Protein AF-A0A9P1AKP1-F1 (afdb_monomer_lite)

pLDDT: mean 80.82, std 17.96, range [32.56, 98.0]

Radius of gyration: 15.43 Å; chains: 1; bounding box: 31×38×48 Å

Secondary structure (DSSP, 8-state):
-----PPPSS-BTTB---HHHHHHHT-TT-EE-GGG--HHHHHHHHHSSS--BTTB-HHHHHHHHHHHHHHHHGGGEE-TTT-----TT-SSPPPHHHHHHHHSTTPEEEEEES-GGGTTTSEEEEEE--SS-TTTT-SEEE--SS-------

Foldseek 3Di:
DDPPDDDPDAQDLHGGFDPVLVLQCPFPQKDAASVQADSVLVVCVVPDVFDDDPRATLVNLLVLLVVLCCVPAVLFFDDQQPAFADRPVDPDTHGLQRSLVRNVNSWHWTWTAPDSVDPPQRIKIFTHSDNHCRPVSGRMIGHHSDRPPPPPD

Sequence (153 aa):
MSHQHMPKNDEVFGQSIPEFCFKYFNSTSAKLMLSNINKNIIQAKQEIGFQLYDGVSYQQLRKSIQELARIRYSKHLCDPREFSPTVLSVRHEFSCDEICRFCVPGSIPICFMRNPLYSGLAQVCLCTYDLWEPVNRAAFSLRHEKRIFSRRI

Structure (mmCIF, N/CA/C/O backbone):
data_AF-A0A9P1AKP1-F1
#
_entry.id   AF-A0A9P1AKP1-F1
#
loop_
_atom_site.group_PDB
_atom_site.id
_atom_site.type_symbol
_atom_site.label_atom_id
_atom_site.label_alt_id
_atom_site.label_comp_id
_atom_site.label_asym_id
_atom_site.label_entity_id
_atom_site.label_seq_id
_atom_site.pdbx_PDB_ins_code
_atom_site.Cartn_x
_atom_site.Cartn_y
_atom_site.Cartn_z
_atom_site.occupancy
_atom_site.B_iso_or_equiv
_atom_site.auth_seq_id
_atom_site.auth_comp_id
_atom_site.auth_asym_id
_atom_site.auth_atom_id
_atom_site.pdbx_PDB_model_num
ATOM 1 N N . MET A 1 1 ? 7.630 -22.453 6.732 1.00 34.31 1 MET A N 1
ATOM 2 C CA . MET A 1 1 ? 6.749 -21.513 6.006 1.00 34.31 1 MET A CA 1
ATOM 3 C C . MET A 1 1 ? 5.584 -21.190 6.920 1.00 34.31 1 MET A C 1
ATOM 5 O O . MET A 1 1 ? 4.752 -22.052 7.156 1.00 34.31 1 MET A O 1
ATOM 9 N N . SER A 1 2 ? 5.593 -20.015 7.544 1.00 32.56 2 SER A N 1
ATOM 10 C CA . SER A 1 2 ? 4.587 -19.653 8.544 1.00 32.56 2 SER A CA 1
ATOM 11 C C . SER A 1 2 ? 3.321 -19.181 7.830 1.00 32.56 2 SER A C 1
ATOM 13 O O . SER A 1 2 ? 3.270 -18.051 7.352 1.00 32.56 2 SER A O 1
ATOM 15 N N . HIS A 1 3 ? 2.320 -20.055 7.722 1.00 36.50 3 HIS A N 1
ATOM 16 C CA . HIS A 1 3 ? 0.970 -19.667 7.326 1.00 36.50 3 HIS A CA 1
ATOM 17 C C . HIS A 1 3 ? 0.392 -18.772 8.425 1.00 36.50 3 HIS A C 1
ATOM 19 O O . HIS A 1 3 ? -0.048 -19.260 9.464 1.00 36.50 3 HIS A O 1
ATOM 25 N N . GLN A 1 4 ? 0.429 -17.454 8.227 1.00 47.19 4 GLN A N 1
ATOM 26 C CA . GLN A 1 4 ? -0.360 -16.546 9.050 1.00 47.19 4 GLN A CA 1
ATOM 27 C C . GLN A 1 4 ? -1.829 -16.776 8.690 1.00 47.19 4 GLN A C 1
ATOM 29 O O . GLN A 1 4 ? -2.273 -16.418 7.602 1.00 47.19 4 GLN A O 1
ATOM 34 N N . HIS A 1 5 ? -2.554 -17.449 9.583 1.00 44.38 5 HIS A N 1
ATOM 35 C CA . HIS A 1 5 ? -4.006 -17.569 9.518 1.00 44.38 5 HIS A CA 1
ATOM 36 C C . HIS A 1 5 ? -4.601 -16.156 9.537 1.00 44.38 5 HIS A C 1
ATOM 38 O O . HIS A 1 5 ? -4.446 -15.435 10.524 1.00 44.38 5 HIS A O 1
ATOM 44 N N . MET A 1 6 ? -5.252 -15.747 8.446 1.00 51.12 6 MET A N 1
ATOM 45 C CA . MET A 1 6 ? -6.085 -14.547 8.463 1.00 51.12 6 MET A CA 1
ATOM 46 C C . MET A 1 6 ? -7.227 -14.750 9.469 1.00 51.12 6 MET A C 1
ATOM 48 O O . MET A 1 6 ? -7.792 -15.848 9.523 1.00 51.12 6 MET A O 1
ATOM 52 N N . PRO A 1 7 ? -7.566 -13.731 10.277 1.00 49.25 7 PRO A N 1
ATOM 53 C CA . PRO A 1 7 ? -8.696 -13.820 11.190 1.00 49.25 7 PRO A CA 1
ATOM 54 C C . PRO A 1 7 ? -9.973 -14.125 10.397 1.00 49.25 7 PRO A C 1
ATOM 56 O O . PRO A 1 7 ? -10.212 -13.542 9.337 1.00 49.25 7 PRO A O 1
ATOM 59 N N . LYS A 1 8 ? -10.760 -15.085 10.894 1.00 46.97 8 LYS A N 1
ATOM 60 C CA . LYS A 1 8 ? -12.072 -15.420 10.337 1.00 46.97 8 LYS A CA 1
ATOM 61 C C . LYS A 1 8 ? -12.984 -14.204 10.498 1.00 46.97 8 LYS A C 1
ATOM 63 O O . LYS A 1 8 ? -13.156 -13.757 11.621 1.00 46.97 8 LYS A O 1
ATOM 68 N N . ASN A 1 9 ? -13.477 -13.729 9.357 1.00 49.53 9 ASN A N 1
ATOM 69 C CA . ASN A 1 9 ? -14.598 -12.833 9.074 1.00 49.53 9 ASN A CA 1
ATOM 70 C C . ASN A 1 9 ? -15.033 -11.804 10.140 1.00 49.53 9 ASN A C 1
ATOM 72 O O . ASN A 1 9 ? -15.347 -12.123 11.279 1.00 49.53 9 ASN A O 1
ATOM 76 N N . ASP A 1 10 ? -15.136 -10.572 9.636 1.00 48.28 10 ASP A N 1
ATOM 77 C CA . ASP A 1 10 ? -15.884 -9.403 10.126 1.00 48.28 10 ASP A CA 1
ATOM 78 C C . ASP A 1 10 ? -15.121 -8.361 10.952 1.00 48.28 10 ASP A C 1
ATOM 80 O O . ASP A 1 10 ? -15.473 -7.186 10.883 1.00 48.28 10 ASP A O 1
ATOM 84 N N . GLU A 1 11 ? -14.003 -8.708 11.597 1.00 55.91 11 GLU A N 1
ATOM 85 C CA . GLU A 1 11 ? -13.187 -7.723 12.327 1.00 55.91 11 GLU A CA 1
ATOM 86 C C . GLU A 1 11 ? -11.697 -7.838 12.007 1.00 55.91 11 GLU A C 1
ATOM 88 O O . GLU A 1 11 ? -10.882 -8.354 12.778 1.00 55.91 11 GLU A O 1
ATOM 93 N N . VAL A 1 12 ? -11.294 -7.297 10.858 1.00 62.03 12 VAL A N 1
ATOM 94 C CA . VAL A 1 12 ? -9.872 -7.048 10.621 1.00 62.03 12 VAL A CA 1
ATOM 95 C C . VAL A 1 12 ? -9.545 -5.692 11.237 1.00 62.03 12 VAL A C 1
ATOM 97 O O . VAL A 1 12 ? -10.141 -4.676 10.898 1.00 62.03 12 VAL A O 1
ATOM 100 N N . PHE A 1 13 ? -8.587 -5.680 12.166 1.00 70.44 13 PHE A N 1
ATOM 101 C CA . PHE A 1 13 ? -8.180 -4.480 12.911 1.00 70.44 13 PHE A CA 1
ATOM 102 C C . PHE A 1 13 ? -9.205 -3.969 13.939 1.00 70.44 13 PHE A C 1
ATOM 104 O O . PHE A 1 13 ? -9.101 -2.821 14.361 1.00 70.44 13 PHE A O 1
ATOM 111 N N . GLY A 1 14 ? -10.157 -4.814 14.359 1.00 68.06 14 GLY A N 1
ATOM 112 C CA . GLY A 1 14 ? -11.240 -4.419 15.272 1.00 68.06 14 GLY A CA 1
ATOM 113 C C . GLY A 1 14 ? -12.328 -3.583 14.590 1.00 68.06 14 GLY A C 1
ATOM 114 O O . GLY A 1 14 ? -12.982 -2.781 15.245 1.00 68.06 14 GLY A O 1
ATOM 115 N N . GLN A 1 15 ? -12.470 -3.705 13.265 1.00 70.62 15 GLN A N 1
ATOM 116 C CA . GLN A 1 15 ? -13.517 -3.033 12.499 1.00 70.62 15 GLN A CA 1
ATOM 117 C C . GLN A 1 15 ? -13.948 -3.853 11.284 1.00 70.62 15 GLN A C 1
ATOM 119 O O . GLN A 1 15 ? -13.159 -4.625 10.728 1.00 70.62 15 GLN A O 1
ATOM 124 N N . SER A 1 16 ? -15.177 -3.606 10.833 1.00 75.88 16 SER A N 1
ATOM 125 C CA . SER A 1 16 ? -15.657 -4.121 9.555 1.00 75.88 16 SER A CA 1
ATOM 126 C C . SER A 1 16 ? -14.894 -3.463 8.411 1.00 75.88 16 SER A C 1
ATOM 128 O O . SER A 1 16 ? -14.793 -2.235 8.320 1.00 75.88 16 SER A O 1
ATOM 130 N N . ILE A 1 17 ? -14.335 -4.295 7.539 1.00 83.00 17 ILE A N 1
ATOM 131 C CA . ILE A 1 17 ? -13.713 -3.876 6.286 1.00 83.00 17 ILE A CA 1
ATOM 132 C C . ILE A 1 17 ? -14.538 -4.408 5.111 1.00 83.00 17 ILE A C 1
ATOM 134 O O . ILE A 1 17 ? -15.152 -5.471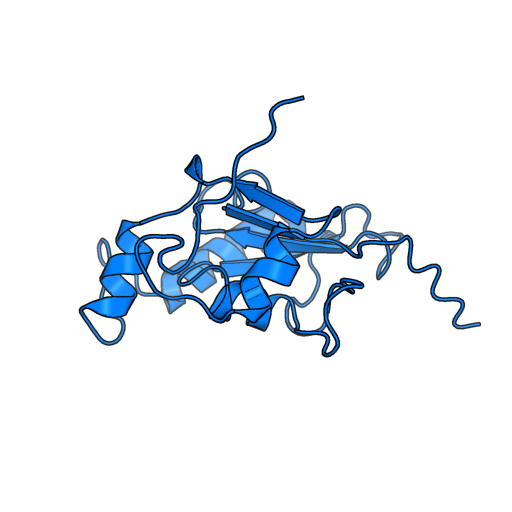 5.229 1.00 83.00 17 ILE A O 1
ATOM 138 N N . PRO A 1 18 ? -14.544 -3.719 3.957 1.00 88.00 18 PRO A N 1
ATOM 139 C CA . PRO A 1 18 ? -15.265 -4.201 2.787 1.00 88.00 18 PRO A CA 1
ATOM 140 C C . PRO A 1 18 ? -14.833 -5.615 2.380 1.00 88.00 18 PRO A C 1
ATOM 142 O O . PRO A 1 18 ? -13.640 -5.913 2.332 1.00 88.00 18 PRO A O 1
ATOM 145 N N . GLU A 1 19 ? -15.788 -6.465 1.996 1.00 87.25 19 GLU A N 1
ATOM 146 C CA . GLU A 1 19 ? -15.522 -7.874 1.660 1.00 87.25 19 GLU A CA 1
ATOM 147 C C . GLU A 1 19 ? -14.456 -8.031 0.554 1.00 87.25 19 GLU A C 1
ATOM 149 O O . GLU A 1 19 ? -13.633 -8.949 0.561 1.00 87.25 19 GLU A O 1
ATOM 154 N N . PHE A 1 20 ? -14.399 -7.085 -0.389 1.00 88.25 20 PHE A N 1
ATOM 155 C CA . PHE A 1 20 ? -13.408 -7.122 -1.463 1.00 88.25 20 PHE A CA 1
ATOM 156 C C . PHE A 1 20 ? -11.960 -7.020 -0.952 1.00 88.25 20 PHE A C 1
ATOM 158 O O . PHE A 1 20 ? -11.048 -7.502 -1.623 1.00 88.25 20 PHE A O 1
ATOM 165 N N . CYS A 1 21 ? -11.724 -6.450 0.232 1.00 92.06 21 CYS A N 1
ATOM 166 C CA . CYS A 1 21 ? -10.393 -6.348 0.824 1.00 92.06 21 CYS A CA 1
ATOM 167 C C . CYS A 1 21 ? -9.792 -7.717 1.146 1.00 92.06 21 CYS A C 1
ATOM 169 O O . CYS A 1 21 ? -8.586 -7.907 0.986 1.00 92.06 21 CYS A O 1
ATOM 171 N N . PHE A 1 22 ? -10.618 -8.710 1.486 1.00 91.19 22 PHE A N 1
ATOM 172 C CA . PHE A 1 22 ? -10.145 -10.078 1.698 1.00 91.19 22 PHE A CA 1
ATOM 173 C C . PHE A 1 22 ? -9.535 -10.679 0.430 1.00 91.19 22 PHE A C 1
ATOM 175 O O . PHE A 1 22 ? -8.613 -11.485 0.521 1.00 91.19 22 PHE A O 1
ATOM 182 N N . LYS A 1 23 ? -9.977 -10.259 -0.761 1.00 91.88 23 LYS A N 1
ATOM 183 C CA . LYS A 1 23 ? -9.372 -10.695 -2.029 1.00 91.88 23 LYS A CA 1
ATOM 184 C C . LYS A 1 23 ? -7.960 -10.143 -2.203 1.00 91.88 23 LYS A C 1
ATOM 186 O O . LYS A 1 23 ? -7.075 -10.867 -2.647 1.00 91.88 23 LYS A O 1
ATOM 191 N N . TYR A 1 24 ? -7.743 -8.892 -1.801 1.00 92.88 24 TYR A N 1
ATOM 192 C CA . TYR A 1 24 ? -6.423 -8.266 -1.792 1.00 92.88 24 TYR A CA 1
ATOM 193 C C . TYR A 1 24 ? -5.503 -8.870 -0.730 1.00 92.88 24 TYR A C 1
ATOM 195 O O . TYR A 1 24 ? -4.326 -9.081 -0.995 1.00 92.88 24 TYR A O 1
ATOM 203 N N . PHE A 1 25 ? -6.016 -9.191 0.456 1.00 92.31 25 PHE A N 1
ATOM 204 C CA . PHE A 1 25 ? -5.217 -9.799 1.523 1.00 92.31 25 PHE A CA 1
ATOM 205 C C . PHE A 1 25 ? -4.826 -11.248 1.246 1.00 92.31 25 PHE A C 1
ATOM 207 O O . PHE A 1 25 ? -3.699 -11.636 1.539 1.00 92.31 25 PHE A O 1
ATOM 214 N N . ASN A 1 26 ? -5.732 -12.022 0.647 1.00 91.12 26 ASN A N 1
ATOM 215 C CA . ASN A 1 26 ? -5.485 -13.408 0.249 1.00 91.12 26 ASN A CA 1
ATOM 216 C C . ASN A 1 26 ? -4.693 -13.530 -1.061 1.00 91.12 26 ASN A C 1
ATOM 218 O O . ASN A 1 26 ? -4.436 -14.639 -1.529 1.00 91.12 26 ASN A O 1
ATOM 222 N N . SER A 1 27 ? -4.333 -12.405 -1.676 1.00 90.94 27 SER A N 1
ATOM 223 C CA . SER A 1 27 ? -3.562 -12.400 -2.904 1.00 90.94 27 SER A CA 1
ATOM 224 C C . SER A 1 27 ? -2.171 -13.004 -2.690 1.00 90.94 27 SER A C 1
ATOM 226 O O . SER A 1 27 ? -1.497 -12.747 -1.693 1.00 90.94 27 SER A O 1
ATOM 228 N N . THR A 1 28 ? -1.697 -13.779 -3.663 1.00 90.62 28 THR A N 1
ATOM 229 C CA . THR A 1 28 ? -0.383 -14.447 -3.593 1.00 90.62 28 THR A CA 1
ATOM 230 C C . THR A 1 28 ? 0.801 -13.474 -3.631 1.00 90.62 28 THR A C 1
ATOM 232 O O . THR A 1 28 ? 1.907 -13.820 -3.214 1.00 90.62 28 THR A O 1
ATOM 235 N N . SER A 1 29 ? 0.584 -12.246 -4.111 1.00 91.38 29 SER A N 1
ATOM 236 C CA . SER A 1 29 ? 1.570 -11.160 -4.133 1.00 91.38 29 SER A CA 1
ATOM 237 C C . SER A 1 29 ? 1.427 -10.188 -2.959 1.00 91.38 29 SER A C 1
ATOM 239 O O . SER A 1 29 ? 2.178 -9.204 -2.889 1.00 91.38 29 SER A O 1
ATOM 241 N N . ALA A 1 30 ? 0.483 -10.444 -2.052 1.00 94.62 30 ALA A N 1
ATOM 242 C CA . ALA A 1 30 ? 0.236 -9.624 -0.884 1.00 94.62 30 ALA A CA 1
ATOM 243 C C . ALA A 1 30 ? 1.054 -10.070 0.328 1.00 94.62 30 ALA A C 1
ATOM 245 O O . ALA A 1 30 ? 1.452 -11.225 0.478 1.00 94.62 30 ALA A O 1
ATOM 246 N N . LYS A 1 31 ? 1.285 -9.124 1.233 1.00 95.25 31 LYS A N 1
ATOM 247 C CA . LYS A 1 31 ? 1.813 -9.395 2.566 1.00 95.25 31 LYS A CA 1
ATOM 248 C C . LYS A 1 31 ? 1.172 -8.437 3.554 1.00 95.25 31 LYS A C 1
ATOM 250 O O . LYS A 1 31 ? 1.339 -7.228 3.413 1.00 95.25 31 LYS A O 1
ATOM 255 N N . LEU A 1 32 ? 0.484 -8.982 4.550 1.00 93.50 32 LEU A N 1
ATOM 256 C CA . LEU A 1 32 ? -0.071 -8.242 5.678 1.00 93.50 32 LEU A CA 1
ATOM 257 C C . LEU A 1 32 ? 0.807 -8.488 6.910 1.00 93.50 32 LEU A C 1
ATOM 259 O O . LEU A 1 32 ? 1.089 -9.627 7.260 1.00 93.50 32 LEU A O 1
ATOM 263 N N . MET A 1 33 ? 1.256 -7.418 7.555 1.00 93.81 33 MET A N 1
ATOM 264 C CA . MET A 1 33 ? 2.108 -7.447 8.740 1.00 93.81 33 MET A CA 1
ATOM 265 C C . MET A 1 33 ? 1.324 -6.897 9.920 1.00 93.81 33 MET A C 1
ATOM 267 O O . MET A 1 33 ? 1.325 -5.692 10.171 1.00 93.81 33 MET A O 1
ATOM 271 N N . LEU A 1 34 ? 0.655 -7.789 10.655 1.00 89.44 34 LEU A N 1
ATOM 272 C CA . LEU A 1 34 ? -0.245 -7.371 11.730 1.00 89.44 34 LEU A CA 1
ATOM 273 C C . LEU A 1 34 ? 0.461 -6.569 12.839 1.00 89.44 34 LEU A C 1
ATOM 275 O O . LEU A 1 34 ? -0.136 -5.678 13.435 1.00 89.44 34 LEU A O 1
ATOM 279 N N . SER A 1 35 ? 1.747 -6.842 13.074 1.00 90.69 35 SER A N 1
ATOM 280 C CA . SER A 1 35 ? 2.589 -6.132 14.046 1.00 90.69 35 SER A CA 1
ATOM 281 C C . SER A 1 35 ? 2.863 -4.668 13.694 1.00 90.69 35 SER A C 1
ATOM 283 O O . SER A 1 35 ? 3.230 -3.898 14.573 1.00 90.69 35 SER A O 1
ATOM 285 N N . ASN A 1 36 ? 2.715 -4.284 12.424 1.00 92.62 36 ASN A N 1
ATOM 286 C CA . ASN A 1 36 ? 3.027 -2.937 11.932 1.00 92.62 36 ASN A CA 1
ATOM 287 C C . ASN A 1 36 ? 1.780 -2.042 11.865 1.00 92.62 36 ASN A C 1
ATOM 289 O O . ASN A 1 36 ? 1.836 -0.910 11.386 1.00 92.62 36 ASN A O 1
ATOM 293 N N . ILE A 1 37 ? 0.632 -2.558 12.298 1.00 89.44 37 ILE A N 1
ATOM 294 C CA . ILE A 1 37 ? -0.625 -1.822 12.298 1.00 89.44 37 ILE A CA 1
ATOM 295 C C . ILE A 1 37 ? -0.689 -0.954 13.538 1.00 89.44 37 ILE A C 1
ATOM 297 O O . ILE A 1 37 ? -0.575 -1.441 14.663 1.00 89.44 37 ILE A O 1
ATOM 301 N N . ASN A 1 38 ? -0.962 0.329 13.331 1.00 87.81 38 ASN A N 1
ATOM 302 C CA . ASN A 1 38 ? -1.192 1.245 14.428 1.00 87.81 38 ASN A CA 1
ATOM 303 C C . ASN A 1 38 ? -2.686 1.273 14.786 1.00 87.81 38 ASN A C 1
ATOM 305 O O . ASN A 1 38 ? -3.475 2.000 14.179 1.00 87.81 38 ASN A O 1
ATOM 309 N N . LYS A 1 39 ? -3.070 0.463 15.781 1.00 84.06 39 LYS A N 1
ATOM 310 C CA . LYS A 1 39 ? -4.456 0.373 16.274 1.00 84.06 39 LYS A CA 1
ATOM 311 C C . LYS A 1 39 ? -4.983 1.706 16.799 1.00 84.06 39 LYS A C 1
ATOM 313 O O . LYS A 1 39 ? -6.160 1.996 16.624 1.00 84.06 39 LYS A O 1
ATOM 318 N N . ASN A 1 40 ? -4.113 2.537 17.362 1.00 81.94 40 ASN A N 1
ATOM 319 C CA . ASN A 1 40 ? -4.528 3.804 17.945 1.00 81.94 40 ASN A CA 1
ATOM 320 C C . ASN A 1 40 ? -4.936 4.810 16.858 1.00 81.94 40 ASN A C 1
ATOM 322 O O . ASN A 1 40 ? -5.901 5.546 17.025 1.00 81.94 40 ASN A O 1
ATOM 326 N N . ILE A 1 41 ? -4.265 4.783 15.699 1.00 79.56 41 ILE A N 1
ATOM 327 C CA . ILE A 1 41 ? -4.671 5.569 14.521 1.00 79.56 41 ILE A CA 1
ATOM 328 C C . ILE A 1 41 ? -6.023 5.088 13.973 1.00 79.56 41 ILE A C 1
ATOM 330 O O . ILE A 1 41 ? -6.836 5.898 13.529 1.00 79.56 41 ILE A O 1
ATOM 334 N N . ILE A 1 42 ? -6.273 3.777 13.998 1.00 79.69 42 ILE A N 1
ATOM 335 C CA . ILE A 1 42 ? -7.554 3.206 13.562 1.00 79.69 42 ILE A CA 1
ATOM 336 C C . ILE A 1 42 ? -8.693 3.645 14.490 1.00 79.69 42 ILE A C 1
ATOM 338 O O . ILE A 1 42 ? -9.715 4.109 13.994 1.00 79.69 42 ILE A O 1
ATOM 342 N N . GLN A 1 43 ? -8.499 3.561 15.807 1.00 75.00 43 GLN A N 1
ATOM 343 C CA . GLN A 1 43 ? -9.482 3.994 16.808 1.00 75.00 43 GLN A CA 1
ATOM 344 C C . GLN A 1 43 ? -9.754 5.503 16.724 1.00 75.00 43 GLN A C 1
ATOM 346 O O . GLN A 1 43 ? -10.907 5.919 16.641 1.00 75.00 43 GLN A O 1
ATOM 351 N N . ALA A 1 44 ? -8.707 6.326 16.592 1.00 67.88 44 ALA A N 1
ATOM 352 C CA . ALA A 1 44 ? -8.850 7.776 16.438 1.00 67.88 44 ALA A CA 1
ATOM 353 C C . ALA A 1 44 ? -9.652 8.184 15.184 1.00 67.88 44 ALA A C 1
ATOM 355 O O . ALA A 1 44 ? -10.289 9.234 15.168 1.00 67.88 44 ALA A O 1
ATOM 356 N N . LYS A 1 45 ? -9.649 7.360 14.123 1.00 65.31 45 LYS A N 1
ATOM 357 C CA . LYS A 1 45 ? -10.482 7.577 12.927 1.00 65.31 45 LYS A CA 1
ATOM 358 C C . LYS A 1 45 ? -11.974 7.313 13.191 1.00 65.31 45 LYS A C 1
ATOM 360 O O . LYS A 1 45 ? -12.806 7.857 12.469 1.00 65.31 45 LYS A O 1
ATOM 365 N N . GLN A 1 46 ? -12.305 6.458 14.159 1.00 63.81 46 GLN A N 1
ATOM 366 C CA . GLN A 1 46 ? -13.677 6.040 14.465 1.00 63.81 46 GLN A CA 1
ATOM 367 C C . GLN A 1 46 ? -14.374 6.984 15.448 1.00 63.81 46 GLN A C 1
ATOM 369 O O . GLN A 1 46 ? -15.552 7.277 15.275 1.00 63.81 46 GLN A O 1
ATOM 374 N N . GLU A 1 47 ? -13.656 7.457 16.466 1.00 56.06 47 GLU A N 1
ATOM 375 C CA . GLU A 1 47 ? -14.258 8.181 17.595 1.00 56.06 47 GLU A CA 1
ATOM 376 C C . GLU A 1 47 ? -14.507 9.665 17.307 1.00 56.06 47 GLU A C 1
ATOM 378 O O . GLU A 1 47 ? -15.406 10.278 17.879 1.00 56.06 47 GLU A O 1
ATOM 383 N N . ILE A 1 48 ? -13.721 10.266 16.417 1.00 49.75 48 ILE A N 1
ATOM 384 C CA . ILE A 1 48 ? -13.751 11.702 16.162 1.00 49.75 48 ILE A CA 1
ATOM 385 C C . ILE A 1 48 ? -13.581 11.881 14.661 1.00 49.75 48 ILE A C 1
ATOM 387 O O . ILE A 1 48 ? -12.739 11.222 14.056 1.00 49.75 48 ILE A O 1
ATOM 391 N N . GLY A 1 49 ? -14.351 12.773 14.035 1.00 51.72 49 GLY A N 1
ATOM 392 C CA . GLY A 1 49 ? -14.072 13.246 12.679 1.00 51.72 49 GLY A CA 1
ATOM 393 C C . GLY A 1 49 ? -12.669 13.860 12.615 1.00 51.72 49 GLY A C 1
ATOM 394 O O . GLY A 1 49 ? -12.504 15.061 12.770 1.00 51.72 49 GLY A O 1
ATOM 395 N N . PHE A 1 50 ? -11.661 13.004 12.460 1.00 49.06 50 PHE A N 1
ATOM 396 C CA . PHE A 1 50 ? -10.231 13.265 12.390 1.00 49.06 50 PHE A CA 1
ATOM 397 C C . PHE A 1 50 ? -9.686 14.380 13.307 1.00 49.06 50 PHE A C 1
ATOM 399 O O . PHE A 1 50 ? -9.078 15.340 12.833 1.00 49.06 50 PHE A O 1
ATOM 406 N N . GLN A 1 51 ? -9.791 14.210 14.629 1.00 44.56 51 GLN A N 1
ATOM 407 C CA . GLN A 1 51 ? -8.922 14.921 15.576 1.00 44.56 51 GLN A CA 1
ATOM 408 C C . GLN A 1 51 ? -8.143 13.937 16.460 1.00 44.56 51 GLN A C 1
ATOM 410 O O . GLN A 1 51 ? -8.611 13.489 17.493 1.00 44.56 51 GLN A O 1
ATOM 415 N N . LEU A 1 52 ? -6.901 13.714 16.017 1.00 49.72 52 LEU A N 1
ATOM 416 C CA . LEU A 1 52 ? -5.682 13.543 16.813 1.00 49.72 52 LEU A CA 1
ATOM 417 C C . LEU A 1 52 ? -5.405 12.214 17.537 1.00 49.72 52 LEU A C 1
ATOM 419 O O . LEU A 1 52 ? -6.064 11.826 18.490 1.00 49.72 52 LEU A O 1
ATOM 423 N N . TYR A 1 53 ? -4.257 11.639 17.162 1.00 44.53 53 TYR A N 1
ATOM 424 C CA . TYR A 1 53 ? -3.356 10.922 18.060 1.00 44.53 53 TYR A CA 1
ATOM 425 C C . TYR A 1 53 ? -2.126 11.832 18.254 1.00 44.53 53 TYR A C 1
ATOM 427 O O . TYR A 1 53 ? -1.541 12.279 17.267 1.00 44.53 53 TYR A O 1
ATOM 435 N N . ASP A 1 54 ? -1.781 12.175 19.497 1.00 49.34 54 ASP A N 1
ATOM 436 C CA . ASP A 1 54 ? -0.566 12.938 19.857 1.00 49.34 54 ASP A CA 1
ATOM 437 C C . ASP A 1 54 ? -0.389 14.320 19.174 1.00 49.34 54 ASP A C 1
ATOM 439 O O . ASP A 1 54 ? 0.714 14.748 18.850 1.00 49.34 54 ASP A O 1
ATOM 443 N N . GLY A 1 55 ? -1.484 15.032 18.875 1.00 52.25 55 GLY A N 1
ATOM 444 C CA . GLY A 1 55 ? -1.403 16.352 18.225 1.00 52.25 55 GLY A CA 1
ATOM 445 C C . GLY A 1 55 ? -1.066 16.326 16.724 1.00 52.25 55 GLY A C 1
ATOM 446 O O . GLY A 1 55 ? -1.045 17.384 16.093 1.00 52.25 55 GLY A O 1
ATOM 447 N N . VAL A 1 56 ? -0.906 15.138 16.121 1.00 59.25 56 VAL A N 1
ATOM 448 C CA . VAL A 1 56 ? -0.666 14.968 14.681 1.00 59.25 56 VAL A CA 1
ATOM 449 C C . VAL A 1 56 ? -1.961 14.616 13.929 1.00 59.25 56 VAL A C 1
ATOM 451 O O . VAL A 1 56 ? -2.570 13.567 14.138 1.00 59.25 56 VAL A O 1
ATOM 454 N N . SER A 1 57 ? -2.404 15.485 13.016 1.00 75.62 57 SER A N 1
ATOM 455 C CA . SER A 1 57 ? -3.561 15.227 12.139 1.00 75.62 57 SER A CA 1
ATOM 456 C C . SER A 1 57 ? -3.230 14.214 11.032 1.00 75.62 57 SER A C 1
ATOM 458 O O . SER A 1 57 ? -2.066 14.061 10.660 1.00 75.62 57 SER A O 1
ATOM 460 N N . TYR A 1 58 ? -4.237 13.568 10.414 1.00 77.31 58 TYR A N 1
ATOM 461 C CA . TYR A 1 58 ? -4.021 12.686 9.242 1.00 77.31 58 TYR A CA 1
ATOM 462 C C . TYR A 1 58 ? -3.160 13.340 8.171 1.00 77.31 58 TYR A C 1
ATOM 464 O O . TYR A 1 58 ? -2.314 12.707 7.549 1.00 77.31 58 TYR A O 1
ATOM 472 N N . GLN A 1 59 ? -3.423 14.625 7.927 1.00 81.38 59 GLN A N 1
ATOM 473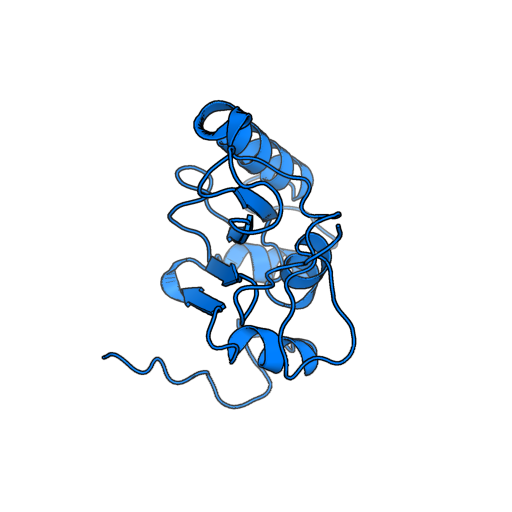 C CA . GLN A 1 59 ? -2.739 15.385 6.901 1.00 81.38 59 GLN A CA 1
ATOM 474 C C . GLN A 1 59 ? -1.274 15.583 7.271 1.00 81.38 59 GLN A C 1
ATOM 476 O O . GLN A 1 59 ? -0.421 15.489 6.395 1.00 81.38 59 GLN A O 1
ATOM 481 N N . GLN A 1 60 ? -0.972 15.823 8.549 1.00 84.31 60 GLN A N 1
ATOM 482 C CA . GLN A 1 60 ? 0.404 15.891 9.030 1.00 84.31 60 GLN A CA 1
ATOM 483 C C . GLN A 1 60 ? 1.081 14.522 8.951 1.00 84.31 60 GLN A C 1
ATOM 485 O O . GLN A 1 60 ? 2.175 14.448 8.408 1.0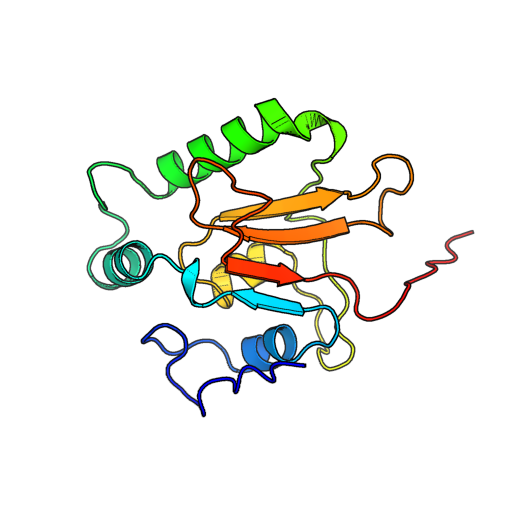0 84.31 60 GLN A O 1
ATOM 490 N N . LEU A 1 61 ? 0.421 13.436 9.367 1.00 85.31 61 LEU A N 1
ATOM 491 C CA . LEU A 1 61 ? 0.953 12.077 9.224 1.00 85.31 61 LEU A CA 1
ATOM 492 C C . LEU A 1 61 ? 1.265 11.752 7.756 1.00 85.31 61 LEU A C 1
ATOM 494 O O . LEU A 1 61 ? 2.372 11.323 7.434 1.00 85.31 61 LEU A O 1
ATOM 498 N N . ARG A 1 62 ? 0.312 12.017 6.853 1.00 88.56 62 ARG A N 1
ATOM 499 C CA . ARG A 1 62 ? 0.474 11.843 5.405 1.00 88.56 62 ARG A CA 1
ATOM 500 C C . ARG A 1 62 ? 1.665 12.644 4.892 1.00 88.56 62 ARG A C 1
ATOM 502 O O . ARG A 1 62 ? 2.515 12.068 4.221 1.00 88.56 62 ARG A O 1
ATOM 509 N N . LYS A 1 63 ? 1.752 13.933 5.237 1.00 90.81 63 LYS A N 1
ATOM 510 C CA . LYS A 1 63 ? 2.864 14.809 4.842 1.00 90.81 63 LYS A CA 1
ATOM 511 C C . LYS A 1 63 ? 4.204 14.286 5.356 1.00 90.81 63 LYS A C 1
ATOM 513 O O . LYS A 1 63 ? 5.131 14.175 4.565 1.00 90.81 63 LYS A O 1
ATOM 518 N N . SER A 1 64 ? 4.300 13.917 6.631 1.00 92.25 64 SER A N 1
ATOM 519 C CA . SER A 1 64 ? 5.536 13.416 7.242 1.00 92.25 64 SER A CA 1
ATOM 520 C C . SER A 1 64 ? 6.015 12.121 6.591 1.00 92.25 64 SER A C 1
ATOM 522 O O . SER A 1 64 ? 7.182 12.011 6.225 1.00 92.25 64 SER A O 1
ATOM 524 N N . ILE A 1 65 ? 5.114 11.156 6.380 1.00 93.75 65 ILE A N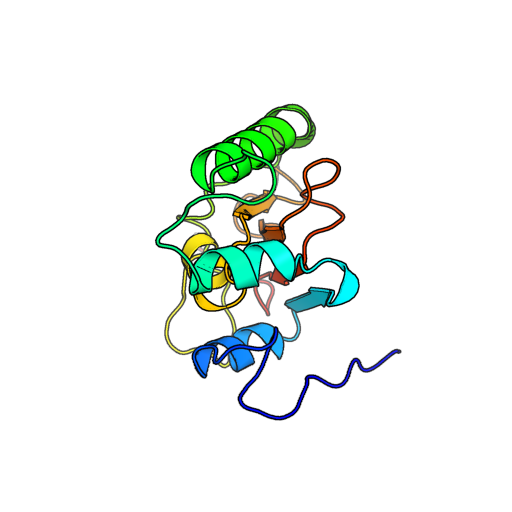 1
ATOM 525 C CA . ILE A 1 65 ? 5.448 9.879 5.734 1.00 93.75 65 ILE A CA 1
ATOM 526 C C . ILE A 1 65 ? 5.855 10.091 4.273 1.00 93.75 65 ILE A C 1
ATOM 528 O O . ILE A 1 65 ? 6.849 9.519 3.822 1.00 93.75 65 ILE A O 1
ATOM 532 N N . GLN A 1 66 ? 5.115 10.923 3.534 1.00 91.62 66 GLN A N 1
ATOM 533 C CA . GLN A 1 66 ? 5.429 11.235 2.139 1.00 91.62 66 GLN A CA 1
ATOM 534 C C . GLN A 1 66 ? 6.771 11.960 2.009 1.00 91.62 66 GLN A C 1
ATOM 536 O O . GLN A 1 66 ? 7.572 11.598 1.149 1.00 91.62 66 GLN A O 1
ATOM 541 N N . GLU A 1 67 ? 7.046 12.934 2.876 1.00 93.62 67 GLU A N 1
ATOM 542 C CA . GLU A 1 67 ? 8.302 13.680 2.859 1.00 93.62 67 GLU A CA 1
ATOM 543 C C . GLU A 1 67 ? 9.489 12.786 3.223 1.00 93.62 67 GLU A C 1
ATOM 545 O O . GLU A 1 67 ? 10.503 12.783 2.528 1.00 93.62 67 GLU A O 1
ATOM 550 N N . LEU A 1 68 ? 9.342 11.940 4.243 1.00 93.94 68 LEU A N 1
ATOM 551 C CA . LEU A 1 68 ? 10.369 10.973 4.613 1.00 93.94 68 LEU A CA 1
ATOM 552 C C . LEU A 1 68 ? 10.665 9.987 3.475 1.00 93.94 68 LEU A C 1
ATOM 554 O O . LEU A 1 68 ? 11.830 9.708 3.173 1.00 93.94 68 LEU A O 1
ATOM 558 N N . ALA A 1 69 ? 9.619 9.474 2.821 1.00 92.50 69 ALA A N 1
ATOM 559 C CA . ALA A 1 69 ? 9.768 8.608 1.661 1.00 92.50 69 ALA A CA 1
ATOM 560 C C . ALA A 1 69 ? 10.471 9.341 0.509 1.00 92.50 69 ALA A C 1
ATOM 562 O O . ALA A 1 69 ? 11.357 8.770 -0.125 1.00 92.50 69 ALA A O 1
ATOM 563 N N . ARG A 1 70 ? 10.134 10.614 0.267 1.00 93.38 70 ARG A N 1
ATOM 564 C CA . ARG A 1 70 ? 10.754 11.447 -0.772 1.00 93.38 70 ARG A CA 1
ATOM 565 C C . ARG A 1 70 ? 12.239 11.668 -0.504 1.00 93.38 70 ARG A C 1
ATOM 567 O O . ARG A 1 70 ? 13.043 11.484 -1.414 1.00 93.38 70 ARG A O 1
ATOM 574 N N . ILE A 1 71 ? 12.612 12.001 0.731 1.00 93.56 71 ILE A N 1
ATOM 575 C CA . ILE A 1 71 ? 14.009 12.223 1.132 1.00 93.56 71 ILE A CA 1
ATOM 576 C C . ILE A 1 71 ? 14.851 10.964 0.897 1.00 93.56 71 ILE A C 1
ATOM 578 O O . ILE A 1 71 ? 15.947 11.048 0.347 1.00 93.56 71 ILE A O 1
ATOM 582 N N . ARG A 1 72 ? 14.343 9.788 1.282 1.00 93.00 72 ARG A N 1
ATOM 583 C CA . ARG A 1 72 ? 15.120 8.537 1.231 1.00 93.00 72 ARG A CA 1
ATOM 584 C C . ARG A 1 72 ? 15.066 7.819 -0.111 1.00 93.00 72 ARG A C 1
ATOM 586 O O . ARG A 1 72 ? 16.010 7.122 -0.470 1.00 93.00 72 ARG A O 1
ATOM 593 N N . TYR A 1 73 ? 13.960 7.958 -0.834 1.00 92.81 73 TYR A N 1
ATOM 594 C CA . TYR A 1 73 ? 13.625 7.092 -1.960 1.00 92.81 73 TYR A CA 1
ATOM 595 C C . TYR A 1 73 ? 13.093 7.849 -3.179 1.00 92.81 73 TYR A C 1
ATOM 597 O O . TYR A 1 73 ? 12.424 7.236 -4.000 1.00 92.81 73 TYR A O 1
ATOM 605 N N . SER A 1 74 ? 13.382 9.146 -3.338 1.00 90.81 74 SER A N 1
ATOM 606 C CA . SER A 1 74 ? 12.848 10.001 -4.421 1.00 90.81 74 SER A CA 1
ATOM 607 C C . SER A 1 74 ? 12.776 9.336 -5.804 1.00 90.81 74 SER A C 1
ATOM 609 O O . SER A 1 74 ? 11.740 9.398 -6.457 1.00 90.81 74 SER A O 1
ATOM 611 N N . LYS A 1 75 ? 13.841 8.646 -6.236 1.00 91.25 75 LYS A N 1
ATOM 612 C CA . LYS A 1 75 ? 13.918 7.964 -7.547 1.00 91.25 75 LYS A CA 1
ATOM 613 C C . LYS A 1 75 ? 13.065 6.696 -7.659 1.00 91.25 75 LYS A C 1
ATOM 615 O O . LYS A 1 75 ? 12.877 6.177 -8.750 1.00 91.25 75 LYS A O 1
ATOM 620 N N . HIS A 1 76 ? 12.597 6.175 -6.535 1.00 93.38 76 HIS A N 1
ATOM 621 C CA . HIS A 1 76 ? 11.821 4.947 -6.426 1.00 93.38 76 HIS A CA 1
ATOM 622 C C . HIS A 1 76 ? 10.339 5.217 -6.165 1.00 93.38 76 HIS A C 1
ATOM 624 O O . HIS A 1 76 ? 9.584 4.266 -6.009 1.00 93.38 76 HIS A O 1
ATOM 630 N N . LEU A 1 77 ? 9.891 6.469 -6.095 1.00 93.94 77 LEU A N 1
ATOM 631 C CA . LEU A 1 77 ? 8.482 6.767 -5.850 1.00 93.94 77 LEU A CA 1
ATOM 632 C C . LEU A 1 77 ? 7.698 6.883 -7.157 1.00 93.94 77 LEU A C 1
ATOM 634 O O . LEU A 1 77 ? 8.171 7.456 -8.135 1.00 93.94 77 LEU A O 1
ATOM 638 N N . CYS A 1 78 ? 6.485 6.347 -7.144 1.00 93.00 78 CYS A N 1
ATOM 639 C CA . CYS A 1 78 ? 5.464 6.524 -8.175 1.00 93.00 78 CYS A CA 1
ATOM 640 C C . CYS A 1 78 ? 4.196 7.121 -7.555 1.00 93.00 78 CYS A C 1
ATOM 642 O O . CYS A 1 78 ? 4.104 7.242 -6.330 1.00 93.00 78 CYS A O 1
ATOM 644 N N . ASP A 1 79 ? 3.216 7.499 -8.378 1.00 93.50 79 ASP A N 1
ATOM 645 C CA . ASP A 1 79 ? 1.939 7.985 -7.857 1.00 93.50 79 ASP A CA 1
ATOM 646 C C . ASP A 1 79 ? 1.067 6.798 -7.388 1.00 93.50 79 ASP A C 1
ATOM 648 O O . ASP A 1 79 ? 0.702 5.939 -8.197 1.00 93.50 79 ASP A O 1
ATOM 652 N N . PRO A 1 80 ? 0.703 6.711 -6.092 1.00 94.88 80 PRO A N 1
ATOM 653 C CA . PRO A 1 80 ? -0.203 5.674 -5.594 1.00 94.88 80 PRO A CA 1
ATOM 654 C C . PRO A 1 80 ? -1.624 5.751 -6.167 1.00 94.88 80 PRO A C 1
ATOM 656 O O . PRO A 1 80 ? -2.371 4.784 -6.040 1.00 94.88 80 PRO A O 1
ATOM 659 N N . ARG A 1 81 ? -2.012 6.866 -6.790 1.00 95.12 81 ARG A N 1
ATOM 660 C CA . ARG A 1 81 ? -3.298 7.005 -7.489 1.00 95.12 81 ARG A CA 1
ATOM 661 C C . ARG A 1 81 ? -3.262 6.400 -8.890 1.00 95.12 81 ARG A C 1
ATOM 663 O O . ARG A 1 81 ? -4.304 6.020 -9.405 1.00 95.12 81 ARG A O 1
ATOM 670 N N . GLU A 1 82 ? -2.079 6.298 -9.494 1.00 93.06 82 GLU A N 1
ATOM 671 C CA . GLU A 1 82 ? -1.903 5.736 -10.839 1.00 93.06 82 GLU A CA 1
ATOM 672 C C . GLU A 1 82 ? -1.593 4.236 -10.802 1.00 93.06 82 GLU A C 1
ATOM 674 O O . GLU A 1 82 ? -1.951 3.496 -11.718 1.00 93.06 82 GLU A O 1
ATOM 679 N N . PHE A 1 83 ? -0.947 3.756 -9.737 1.00 93.06 83 PHE A N 1
ATOM 680 C CA . PHE A 1 83 ? -0.640 2.338 -9.600 1.00 93.06 83 PHE A CA 1
ATOM 681 C C . PHE A 1 83 ? -1.849 1.529 -9.123 1.00 93.06 83 PHE A C 1
ATOM 683 O O . PHE A 1 83 ? -2.246 1.628 -7.961 1.00 93.06 83 PHE A O 1
ATOM 690 N N . SER A 1 84 ? -2.366 0.671 -10.002 1.00 93.44 84 SER A N 1
ATOM 691 C CA . SER A 1 84 ? -3.468 -0.253 -9.715 1.00 93.44 84 SER A CA 1
ATOM 692 C C . SER A 1 84 ? -2.973 -1.703 -9.802 1.00 93.44 84 SER A C 1
ATOM 694 O O . SER A 1 84 ? -2.801 -2.237 -10.901 1.00 93.44 84 SER A O 1
ATOM 696 N N . PRO A 1 85 ? -2.653 -2.355 -8.668 1.00 90.94 85 PRO A N 1
ATOM 697 C CA . PRO A 1 85 ? -2.135 -3.716 -8.682 1.00 90.94 85 PRO A CA 1
ATOM 698 C C . PRO A 1 85 ? -3.216 -4.725 -9.089 1.00 90.94 85 PRO A C 1
ATOM 700 O O . PRO A 1 85 ? -4.206 -4.930 -8.392 1.00 90.94 85 PRO A O 1
ATOM 703 N N . THR A 1 86 ? -2.973 -5.426 -10.191 1.00 90.44 86 THR A N 1
ATOM 704 C CA . THR A 1 86 ? -3.830 -6.517 -10.669 1.00 90.44 86 THR A CA 1
ATOM 705 C C . THR A 1 86 ? -3.788 -7.733 -9.742 1.00 90.44 86 THR A C 1
ATOM 707 O O . THR A 1 86 ? -2.744 -8.379 -9.576 1.00 90.44 86 THR A O 1
ATOM 710 N N . VAL A 1 87 ? -4.961 -8.080 -9.214 1.00 88.81 87 VAL A N 1
ATOM 711 C CA . VAL A 1 87 ? -5.244 -9.289 -8.432 1.00 88.81 87 VAL A CA 1
ATOM 712 C C . VAL A 1 87 ? -6.305 -10.097 -9.176 1.00 88.81 87 VAL A C 1
ATOM 714 O O . VAL A 1 87 ? -7.382 -9.590 -9.470 1.00 88.81 87 VAL A O 1
ATOM 717 N N . LEU A 1 88 ? -6.019 -11.361 -9.486 1.00 86.44 88 LEU A N 1
ATOM 718 C CA . LEU A 1 88 ? -6.815 -12.190 -10.403 1.00 86.44 88 LEU A CA 1
ATOM 719 C C . LEU A 1 88 ? -8.225 -12.490 -9.887 1.00 86.44 88 LEU A C 1
ATOM 721 O O . LEU A 1 88 ? -9.142 -12.716 -10.672 1.00 86.44 88 LEU A O 1
ATOM 725 N N . SER A 1 89 ? -8.398 -12.516 -8.567 1.00 85.25 89 SER A N 1
ATOM 726 C CA . SER A 1 89 ? -9.689 -12.761 -7.916 1.00 85.25 89 SER A CA 1
ATOM 727 C C . SER A 1 89 ? -10.593 -11.517 -7.875 1.00 85.25 89 SER A C 1
ATOM 729 O O . SER A 1 89 ? -11.776 -11.609 -7.512 1.00 85.25 89 SER A O 1
ATOM 731 N N . VAL A 1 90 ? -10.060 -10.350 -8.251 1.00 84.19 90 VAL A N 1
ATOM 732 C CA . VAL A 1 90 ? -10.744 -9.059 -8.212 1.00 84.19 90 VAL A CA 1
ATOM 733 C C . VAL A 1 90 ? -11.162 -8.653 -9.627 1.00 84.19 90 VAL A C 1
ATOM 735 O O . VAL A 1 90 ? -10.370 -8.678 -10.560 1.00 84.19 90 VAL A O 1
ATOM 738 N N . ARG A 1 91 ? -12.436 -8.274 -9.794 1.00 79.56 91 ARG A N 1
ATOM 739 C CA . ARG A 1 91 ? -12.995 -7.864 -11.097 1.00 79.56 91 ARG A CA 1
ATOM 740 C C . ARG A 1 91 ? -12.757 -6.389 -11.432 1.00 79.56 91 ARG A C 1
ATOM 742 O O . ARG A 1 91 ? -12.810 -6.028 -12.599 1.00 79.56 91 ARG A O 1
ATOM 749 N N . HIS A 1 92 ? -12.551 -5.554 -10.417 1.00 83.44 92 HIS A N 1
ATOM 750 C CA . HIS A 1 92 ? -12.326 -4.118 -10.551 1.00 83.44 92 HIS A CA 1
ATOM 751 C C . HIS A 1 92 ? -10.986 -3.746 -9.917 1.00 83.44 92 HIS A C 1
ATOM 753 O O . HIS A 1 92 ? -10.782 -3.971 -8.723 1.00 83.44 92 HIS A O 1
ATOM 759 N N . GLU A 1 93 ? -10.074 -3.208 -10.718 1.00 85.12 93 GLU A N 1
ATOM 760 C CA . GLU A 1 93 ? -8.769 -2.776 -10.229 1.00 85.12 93 GLU A CA 1
ATOM 761 C C . GLU A 1 93 ? -8.932 -1.488 -9.421 1.00 85.12 93 GLU A C 1
ATOM 763 O O . GLU A 1 93 ? -9.414 -0.484 -9.935 1.00 85.12 93 GLU A O 1
ATOM 768 N N . PHE A 1 94 ? -8.546 -1.542 -8.147 1.00 93.25 94 PHE A N 1
ATOM 769 C CA . PHE A 1 94 ? -8.477 -0.367 -7.286 1.00 93.25 94 PHE A CA 1
ATOM 770 C C . PHE A 1 94 ? -7.042 0.159 -7.280 1.00 93.25 94 PHE A C 1
ATOM 772 O O . PHE A 1 94 ? -6.083 -0.620 -7.289 1.00 93.25 94 PHE A O 1
ATOM 779 N N . SER A 1 95 ? -6.894 1.479 -7.216 1.00 95.75 95 SER A N 1
ATOM 780 C CA . SER A 1 95 ? -5.585 2.108 -7.050 1.00 95.75 95 SER A CA 1
ATOM 781 C C . SER A 1 95 ? -4.981 1.791 -5.679 1.00 95.75 95 SER A C 1
ATOM 783 O O . SER A 1 95 ? -5.679 1.432 -4.726 1.00 95.75 95 SER A O 1
ATOM 785 N N . CYS A 1 96 ? -3.667 1.962 -5.537 1.00 96.31 96 CYS A N 1
ATOM 786 C CA . CYS A 1 96 ? -2.993 1.792 -4.253 1.00 96.31 96 CYS A CA 1
ATOM 787 C C . CYS A 1 96 ? -3.560 2.721 -3.165 1.00 96.31 96 CYS A C 1
ATOM 789 O O . CYS A 1 96 ? -3.734 2.290 -2.024 1.00 96.31 96 CYS A O 1
ATOM 791 N N . ASP A 1 97 ? -3.888 3.972 -3.511 1.00 95.44 97 ASP A N 1
ATOM 792 C CA . ASP A 1 97 ? -4.526 4.916 -2.580 1.00 95.44 97 ASP A CA 1
ATOM 793 C C . ASP A 1 97 ? -5.880 4.380 -2.082 1.00 95.44 97 ASP A C 1
ATOM 795 O O . ASP A 1 97 ? -6.130 4.354 -0.875 1.00 95.44 97 ASP A O 1
ATOM 799 N N . GLU A 1 98 ? -6.712 3.846 -2.980 1.00 94.94 98 GLU A N 1
ATOM 800 C CA . GLU A 1 98 ? -8.007 3.260 -2.624 1.00 94.94 98 GLU A CA 1
ATOM 801 C C . GLU A 1 98 ? -7.872 1.993 -1.786 1.00 94.94 98 GLU A C 1
ATOM 803 O O . GLU A 1 98 ? -8.562 1.859 -0.774 1.00 94.94 98 GLU A O 1
ATOM 808 N N . ILE A 1 99 ? -6.963 1.090 -2.161 1.00 95.50 99 ILE A N 1
ATOM 809 C CA . ILE A 1 99 ? -6.705 -0.141 -1.411 1.00 95.50 99 ILE A CA 1
ATOM 810 C C . ILE A 1 99 ? -6.269 0.201 0.014 1.00 95.50 99 ILE A C 1
ATOM 812 O O . ILE A 1 99 ? -6.848 -0.323 0.962 1.00 95.50 99 ILE A O 1
ATOM 816 N N . CYS A 1 100 ? -5.309 1.110 0.207 1.00 94.81 100 CYS A N 1
ATOM 817 C CA . CYS A 1 100 ? -4.901 1.500 1.557 1.00 94.81 100 CYS A CA 1
ATOM 818 C C . CYS A 1 100 ? -6.040 2.186 2.318 1.00 94.81 100 CYS A C 1
ATOM 820 O O . CYS A 1 100 ? -6.275 1.878 3.485 1.00 94.81 100 CYS A O 1
ATOM 822 N N . ARG A 1 101 ? -6.806 3.063 1.661 1.00 90.50 101 ARG A N 1
ATOM 823 C CA . ARG A 1 101 ? -7.923 3.780 2.288 1.00 90.50 101 ARG A CA 1
ATOM 824 C C . ARG A 1 101 ? -9.028 2.846 2.785 1.00 90.50 101 ARG A C 1
ATOM 826 O O . ARG A 1 101 ? -9.529 3.056 3.894 1.00 90.50 101 ARG A O 1
ATOM 833 N N . PHE A 1 102 ? -9.428 1.876 1.964 1.00 90.50 102 PHE A N 1
ATOM 834 C CA . PHE A 1 102 ? -10.542 0.972 2.251 1.00 90.50 102 PHE A CA 1
ATOM 835 C C . PHE A 1 102 ? -10.116 -0.242 3.066 1.00 90.50 102 PHE A C 1
ATOM 837 O O . PHE A 1 102 ? -10.821 -0.635 3.992 1.00 90.50 102 PHE A O 1
ATOM 844 N N . CYS A 1 103 ? -8.966 -0.821 2.731 1.00 92.06 103 CYS A N 1
ATOM 845 C CA . CYS A 1 103 ? -8.534 -2.088 3.292 1.00 92.06 103 CYS A CA 1
ATOM 846 C C . CYS A 1 103 ? -7.569 -1.921 4.452 1.00 92.06 103 CYS A C 1
ATOM 848 O O . CYS A 1 103 ? -7.507 -2.817 5.271 1.00 92.06 103 CYS A O 1
ATOM 850 N N . VAL A 1 104 ? -6.843 -0.809 4.592 1.00 92.12 104 VAL A N 1
ATOM 851 C CA . VAL A 1 104 ? -5.892 -0.617 5.704 1.00 92.12 104 VAL A CA 1
ATOM 852 C C . VAL A 1 104 ? -6.137 0.745 6.366 1.00 92.12 104 VAL A C 1
ATOM 854 O O . VAL A 1 104 ? -5.353 1.683 6.201 1.00 92.12 104 VAL A O 1
ATOM 857 N N . PRO A 1 105 ? -7.261 0.921 7.083 1.00 86.56 105 PRO A N 1
ATOM 858 C CA . PRO A 1 105 ? -7.742 2.245 7.463 1.00 86.56 105 PRO A CA 1
ATOM 859 C C . PRO A 1 105 ? -6.734 3.060 8.281 1.00 86.56 105 PRO A C 1
ATOM 861 O O . PRO A 1 105 ? -6.111 2.562 9.215 1.00 86.56 105 PRO A O 1
ATOM 864 N N . GLY A 1 106 ? -6.576 4.335 7.920 1.00 86.19 106 GLY A N 1
ATOM 865 C CA . GLY A 1 106 ? -5.653 5.262 8.586 1.00 86.19 106 GLY A CA 1
ATOM 866 C C . GLY A 1 106 ? -4.193 5.132 8.144 1.00 86.19 106 GLY A C 1
ATOM 867 O O . GLY A 1 106 ? -3.375 5.963 8.529 1.00 86.19 106 GLY A O 1
ATOM 868 N N . SER A 1 107 ? -3.862 4.129 7.329 1.00 92.50 107 SER A N 1
ATOM 869 C CA . SER A 1 107 ? -2.537 4.022 6.726 1.00 92.50 107 SER A CA 1
ATOM 870 C C . SER A 1 107 ? -2.345 5.039 5.603 1.00 92.50 107 SER A C 1
ATOM 872 O O . SER A 1 107 ? -3.298 5.500 4.970 1.00 92.50 107 SER A O 1
ATOM 874 N N . ILE A 1 108 ? -1.085 5.363 5.338 1.00 94.88 108 ILE A N 1
ATOM 875 C CA . ILE A 1 108 ? -0.662 6.224 4.244 1.00 94.88 108 ILE A CA 1
ATOM 876 C C . ILE A 1 108 ? -0.183 5.353 3.075 1.00 94.88 108 ILE A C 1
ATOM 878 O O . ILE A 1 108 ? 0.668 4.480 3.283 1.00 94.88 108 ILE A O 1
ATOM 882 N N . PRO A 1 109 ? -0.701 5.577 1.853 1.00 96.62 109 PRO A N 1
ATOM 883 C CA . PRO A 1 109 ? -0.269 4.846 0.673 1.00 96.62 109 PRO A CA 1
ATOM 884 C C . PRO A 1 109 ? 1.075 5.364 0.155 1.00 96.62 109 PRO A C 1
ATOM 886 O O . PRO A 1 109 ? 1.294 6.571 0.021 1.00 96.62 109 PRO A O 1
ATOM 889 N N . ILE A 1 110 ? 1.951 4.435 -0.211 1.00 96.88 110 ILE A N 1
ATOM 890 C CA . ILE A 1 110 ? 3.197 4.676 -0.937 1.00 96.88 110 ILE A CA 1
ATOM 891 C C . ILE A 1 110 ? 3.238 3.724 -2.128 1.00 96.88 110 ILE A C 1
ATOM 893 O O . ILE A 1 110 ? 3.148 2.508 -1.964 1.00 96.88 110 ILE A O 1
ATOM 897 N N . CYS A 1 111 ? 3.432 4.272 -3.325 1.00 95.88 111 CYS A N 1
ATOM 898 C CA . CYS A 1 111 ? 3.824 3.483 -4.485 1.00 95.88 111 CYS A CA 1
ATOM 899 C C . CYS A 1 111 ? 5.349 3.489 -4.589 1.00 95.88 111 CYS A C 1
ATOM 901 O O . CYS A 1 111 ? 5.969 4.549 -4.696 1.00 95.88 111 CYS A O 1
ATOM 903 N N . PHE A 1 112 ? 5.948 2.301 -4.536 1.00 95.50 112 PHE A N 1
ATOM 904 C CA . PHE A 1 112 ? 7.395 2.120 -4.545 1.00 95.50 112 PHE A CA 1
ATOM 905 C C . PHE A 1 112 ? 7.844 1.234 -5.710 1.00 95.50 112 PHE A C 1
ATOM 907 O O . PHE A 1 112 ? 7.446 0.076 -5.825 1.00 95.50 112 PHE A O 1
ATOM 914 N N . MET A 1 113 ? 8.726 1.754 -6.555 1.00 93.31 113 MET A N 1
ATOM 915 C CA . MET A 1 113 ? 9.420 1.051 -7.626 1.00 93.31 113 MET A CA 1
ATOM 916 C C . MET A 1 113 ? 10.674 0.379 -7.071 1.00 93.31 113 MET A C 1
ATOM 918 O O . MET A 1 113 ? 11.658 1.037 -6.739 1.00 93.31 113 MET A O 1
ATOM 922 N N . ARG A 1 114 ? 10.696 -0.956 -7.028 1.00 87.62 114 ARG A N 1
ATOM 923 C CA . ARG A 1 114 ? 11.890 -1.710 -6.597 1.00 87.62 114 ARG A CA 1
ATOM 924 C C . ARG A 1 114 ? 13.101 -1.447 -7.478 1.00 87.62 114 ARG A C 1
ATOM 926 O O . ARG A 1 114 ? 14.226 -1.471 -6.995 1.00 87.62 114 ARG A O 1
ATOM 933 N N . ASN A 1 115 ? 12.854 -1.206 -8.759 1.00 85.19 115 ASN A N 1
ATOM 934 C CA . ASN A 1 115 ? 13.866 -0.794 -9.708 1.00 85.19 115 ASN A CA 1
ATOM 935 C C . ASN A 1 115 ? 13.293 0.339 -10.578 1.00 85.19 115 ASN A C 1
ATOM 937 O 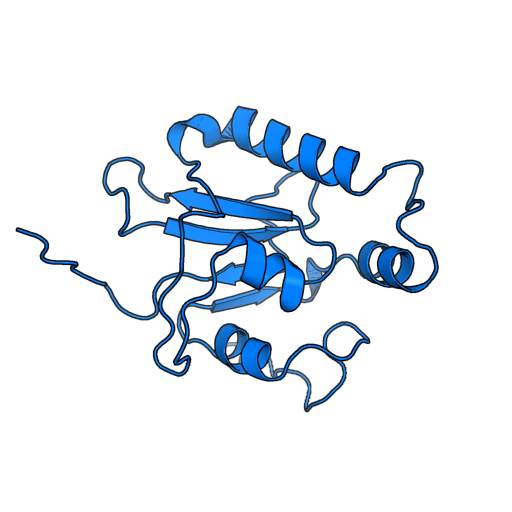O . ASN A 1 115 ? 12.375 0.071 -11.356 1.00 85.19 115 ASN A O 1
ATOM 941 N N . PRO A 1 116 ? 13.814 1.574 -10.467 1.00 82.88 116 PRO A N 1
ATOM 942 C CA . PRO A 1 116 ? 13.355 2.719 -11.253 1.00 82.88 116 PRO A CA 1
ATOM 943 C C . PRO A 1 116 ? 13.508 2.527 -12.765 1.00 82.88 116 PRO A C 1
ATOM 945 O O . PRO A 1 116 ? 12.790 3.156 -13.531 1.00 82.88 116 PRO A O 1
ATOM 948 N N . LEU A 1 117 ? 14.414 1.642 -13.199 1.00 81.25 117 LEU A N 1
ATOM 949 C CA . LEU A 1 117 ? 14.630 1.332 -14.616 1.00 81.25 117 LEU A CA 1
ATOM 950 C C . LEU A 1 117 ? 13.481 0.524 -15.239 1.00 81.25 117 LEU A C 1
ATOM 952 O O . LEU A 1 117 ? 13.378 0.458 -16.457 1.00 81.25 117 LEU A O 1
ATOM 956 N N . TYR A 1 118 ? 12.625 -0.091 -14.418 1.00 73.56 118 TYR A N 1
ATOM 957 C CA . TYR A 1 118 ? 11.485 -0.896 -14.861 1.00 73.56 118 TYR A CA 1
ATOM 958 C C . TYR A 1 118 ? 10.185 -0.348 -14.263 1.00 73.56 118 TYR A C 1
ATOM 960 O O . TYR A 1 118 ? 9.494 -1.028 -13.490 1.00 73.56 118 TYR A O 1
ATOM 968 N N . SER A 1 119 ? 9.874 0.906 -14.601 1.00 64.75 119 SER A N 1
ATOM 969 C CA . SER A 1 119 ? 8.600 1.543 -14.262 1.00 64.75 119 SER A CA 1
ATOM 970 C C . SER A 1 119 ? 7.426 0.693 -14.780 1.00 64.75 119 SER A C 1
ATOM 972 O O . SER A 1 119 ? 7.480 0.108 -15.860 1.00 64.75 119 SER A O 1
ATOM 974 N N . GLY A 1 120 ? 6.391 0.516 -13.953 1.00 66.81 120 GLY A N 1
ATOM 975 C CA . GLY A 1 120 ? 5.231 -0.344 -14.242 1.00 66.81 120 GLY A CA 1
ATOM 976 C C . GLY A 1 120 ? 5.355 -1.804 -13.781 1.00 66.81 120 GLY A C 1
ATOM 977 O O . GLY A 1 120 ? 4.424 -2.344 -13.198 1.00 66.81 120 GLY A O 1
ATOM 978 N N . LEU A 1 121 ? 6.506 -2.462 -13.966 1.00 69.75 121 LEU A N 1
ATOM 979 C CA . LEU A 1 121 ? 6.645 -3.902 -13.657 1.00 69.75 121 LEU A CA 1
ATOM 980 C C . LEU A 1 121 ? 7.083 -4.187 -12.219 1.00 69.75 121 LEU A C 1
ATOM 982 O O . LEU A 1 121 ? 6.749 -5.223 -11.642 1.00 69.75 121 LEU A O 1
ATOM 986 N N . ALA A 1 122 ? 7.880 -3.283 -11.654 1.00 83.12 122 ALA A N 1
ATOM 987 C CA . ALA A 1 122 ? 8.533 -3.465 -10.363 1.00 83.12 122 ALA 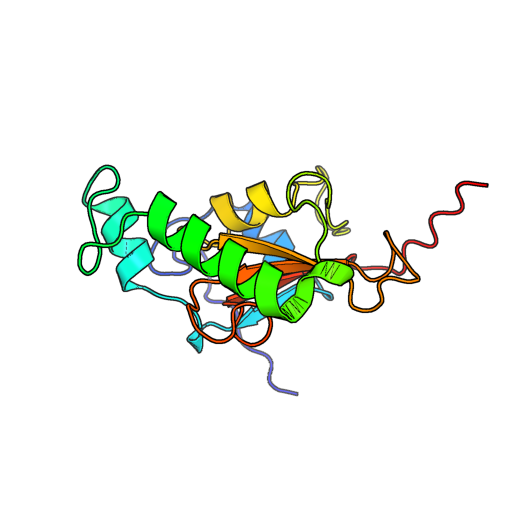A CA 1
ATOM 988 C C . ALA A 1 122 ? 7.884 -2.638 -9.238 1.00 83.12 122 ALA A C 1
ATOM 990 O O . ALA A 1 122 ? 8.510 -2.423 -8.195 1.00 83.12 122 ALA A O 1
ATOM 991 N N . GLN A 1 123 ? 6.658 -2.159 -9.457 1.00 91.94 123 GLN A N 1
ATOM 992 C CA . GLN A 1 123 ? 5.909 -1.341 -8.509 1.00 91.94 123 GLN A CA 1
ATOM 993 C C . GLN A 1 123 ? 5.286 -2.183 -7.390 1.00 91.94 123 GLN A C 1
ATOM 995 O O . GLN A 1 123 ? 4.903 -3.343 -7.567 1.00 91.94 123 GLN A O 1
ATOM 1000 N N . VAL A 1 124 ? 5.224 -1.585 -6.207 1.00 94.75 124 VAL A N 1
ATOM 1001 C CA . VAL A 1 124 ? 4.643 -2.151 -4.995 1.00 94.75 124 VAL A CA 1
ATOM 1002 C C . VAL A 1 124 ? 3.770 -1.086 -4.358 1.00 94.75 124 VAL A C 1
ATOM 1004 O O . VAL A 1 124 ? 4.234 0.026 -4.116 1.00 94.75 124 VAL A O 1
ATOM 1007 N N . CYS A 1 125 ? 2.531 -1.442 -4.052 1.00 97.00 125 CYS A N 1
ATOM 1008 C CA . CYS A 1 125 ? 1.674 -0.662 -3.183 1.00 97.00 125 CYS A CA 1
ATOM 1009 C C . CYS A 1 125 ? 2.034 -0.982 -1.736 1.00 97.00 125 CYS A C 1
ATOM 1011 O O . CYS A 1 125 ? 2.092 -2.156 -1.371 1.00 97.00 125 CYS A O 1
ATOM 1013 N N . LEU A 1 126 ? 2.285 0.040 -0.928 1.00 98.00 126 LEU A N 1
ATOM 1014 C CA . LEU A 1 126 ? 2.629 -0.072 0.483 1.00 98.00 126 LEU A CA 1
ATOM 1015 C C . LEU A 1 126 ? 1.663 0.786 1.295 1.00 98.00 126 LEU A C 1
ATOM 1017 O O . LEU A 1 126 ? 1.530 1.976 1.032 1.00 98.00 126 LEU A O 1
ATOM 1021 N N . CYS A 1 127 ? 1.030 0.194 2.300 1.00 97.44 127 CYS A N 1
ATOM 1022 C CA . CYS A 1 127 ? 0.186 0.905 3.252 1.00 97.44 127 CYS A CA 1
ATOM 1023 C C . CYS A 1 127 ? 0.909 0.944 4.595 1.00 97.44 127 CYS A C 1
ATOM 1025 O O . CYS A 1 127 ? 1.184 -0.110 5.177 1.00 97.44 127 CYS A O 1
ATOM 1027 N N . THR A 1 128 ? 1.258 2.134 5.078 1.00 96.19 128 THR A N 1
ATOM 1028 C CA . THR A 1 128 ? 2.133 2.284 6.247 1.00 96.19 128 THR A CA 1
ATOM 1029 C C . THR A 1 128 ? 1.630 3.321 7.242 1.00 96.19 128 THR A C 1
ATOM 1031 O O . THR A 1 128 ? 0.966 4.285 6.875 1.00 96.19 128 THR A O 1
ATOM 1034 N N . TYR A 1 129 ? 1.968 3.116 8.510 1.00 92.25 129 TYR A N 1
ATOM 1035 C CA . TYR A 1 129 ? 1.765 4.078 9.596 1.00 92.25 129 TYR A CA 1
ATOM 1036 C C . TYR A 1 129 ? 3.105 4.613 10.125 1.00 92.25 129 TYR A C 1
ATOM 1038 O O . TYR A 1 129 ? 3.124 5.428 11.044 1.00 92.25 129 TYR A O 1
ATOM 1046 N N . ASP A 1 130 ? 4.223 4.105 9.600 1.00 92.19 130 ASP A N 1
ATOM 1047 C CA . ASP A 1 130 ? 5.535 4.244 10.220 1.00 92.19 130 ASP A CA 1
ATOM 1048 C C . ASP A 1 130 ? 6.218 5.560 9.815 1.00 92.19 130 ASP A C 1
ATOM 1050 O O . ASP A 1 130 ? 6.385 5.862 8.631 1.00 92.19 130 ASP A O 1
ATOM 1054 N N . LEU A 1 131 ? 6.618 6.338 10.823 1.00 90.44 131 LEU A N 1
ATOM 1055 C CA . LEU A 1 131 ? 7.255 7.652 10.689 1.00 90.44 131 LEU A CA 1
ATOM 1056 C C . LEU A 1 131 ? 8.786 7.587 10.577 1.00 90.44 131 LEU A C 1
ATOM 1058 O O . LEU A 1 131 ? 9.441 8.626 10.601 1.00 90.44 131 LEU A O 1
ATOM 1062 N N . TRP A 1 132 ? 9.369 6.394 10.460 1.00 90.44 132 TRP A N 1
ATOM 1063 C CA . TRP A 1 132 ? 10.818 6.185 10.476 1.00 90.44 132 TRP A CA 1
ATOM 1064 C C . TRP A 1 132 ? 11.303 5.338 9.304 1.00 90.44 132 TRP A C 1
ATOM 1066 O O . TRP A 1 132 ? 12.320 5.655 8.693 1.00 90.44 132 TRP A O 1
ATOM 1076 N N . GLU A 1 133 ? 10.588 4.275 8.960 1.00 92.75 133 GLU A N 1
ATOM 1077 C CA . GLU A 1 133 ? 10.906 3.323 7.900 1.00 92.75 133 GLU A CA 1
ATOM 1078 C C . GLU A 1 133 ? 9.656 2.964 7.072 1.00 92.75 133 GLU A C 1
ATOM 1080 O O . GLU A 1 133 ? 9.273 1.792 6.983 1.00 92.75 133 GLU A O 1
ATOM 1085 N N . PRO A 1 134 ? 9.016 3.944 6.412 1.00 92.19 134 PRO A N 1
ATOM 1086 C CA . PRO A 1 134 ? 7.686 3.776 5.828 1.00 92.19 134 PRO A CA 1
ATOM 1087 C C . PRO A 1 134 ? 7.610 2.695 4.738 1.00 92.19 134 PRO A C 1
ATOM 1089 O O . PRO A 1 134 ? 6.569 2.063 4.573 1.00 92.19 134 PRO A O 1
ATOM 1092 N N . VAL A 1 135 ? 8.718 2.442 4.031 1.00 93.19 135 VAL A N 1
ATOM 1093 C CA . VAL A 1 135 ? 8.820 1.394 3.003 1.00 93.19 135 VAL A CA 1
ATOM 1094 C C . VAL A 1 135 ? 9.064 0.005 3.611 1.00 93.19 135 VAL A C 1
ATOM 1096 O O . VAL A 1 135 ? 8.449 -0.969 3.180 1.00 93.19 135 VAL A O 1
ATOM 1099 N N . ASN A 1 136 ? 9.937 -0.103 4.619 1.00 92.88 136 ASN A N 1
ATOM 1100 C CA . ASN A 1 136 ? 10.346 -1.393 5.194 1.00 92.88 136 ASN A CA 1
ATOM 1101 C C . ASN A 1 136 ? 9.346 -1.923 6.229 1.00 92.88 136 ASN A C 1
ATOM 1103 O O . ASN A 1 136 ? 9.197 -3.136 6.382 1.00 92.88 136 ASN A O 1
ATOM 1107 N N . ARG A 1 137 ? 8.657 -1.018 6.933 1.00 95.31 137 ARG A N 1
ATOM 1108 C CA . ARG A 1 137 ? 7.704 -1.321 8.011 1.00 95.31 137 ARG A CA 1
ATOM 1109 C C . ARG A 1 137 ? 6.252 -1.093 7.603 1.00 95.31 137 ARG A C 1
ATOM 1111 O O . ARG A 1 137 ? 5.396 -0.846 8.445 1.00 95.31 137 ARG A O 1
ATOM 1118 N N . ALA A 1 138 ? 5.952 -1.211 6.312 1.00 96.94 138 ALA A N 1
ATOM 1119 C CA . ALA A 1 138 ? 4.574 -1.174 5.844 1.00 96.94 138 ALA A CA 1
ATOM 1120 C C . ALA A 1 138 ? 3.726 -2.256 6.545 1.00 96.94 138 ALA A C 1
ATOM 1122 O O . ALA A 1 138 ? 4.175 -3.388 6.758 1.00 96.94 138 ALA A O 1
ATOM 1123 N N . ALA A 1 139 ? 2.497 -1.894 6.906 1.00 95.81 139 ALA A N 1
ATOM 1124 C CA . ALA A 1 139 ? 1.503 -2.808 7.458 1.00 95.81 139 ALA A CA 1
ATOM 1125 C C . ALA A 1 139 ? 0.936 -3.729 6.383 1.00 95.81 139 ALA A C 1
ATOM 1127 O O . ALA A 1 139 ? 0.615 -4.879 6.658 1.00 95.81 139 ALA A O 1
ATOM 1128 N N . PHE A 1 140 ? 0.863 -3.251 5.146 1.00 97.38 140 PHE A N 1
ATOM 1129 C CA . PHE A 1 140 ? 0.444 -4.048 4.007 1.00 97.38 140 PHE A CA 1
ATOM 1130 C C . PHE A 1 140 ? 1.315 -3.737 2.798 1.00 97.38 140 PHE A C 1
ATOM 1132 O O . PHE A 1 140 ? 1.704 -2.589 2.582 1.00 97.38 140 PHE A O 1
ATOM 1139 N N . SER A 1 141 ? 1.611 -4.760 2.003 1.00 97.12 141 SER A N 1
ATOM 1140 C CA . SER A 1 141 ? 2.259 -4.602 0.707 1.00 97.12 141 SER A CA 1
ATOM 1141 C C . SER A 1 141 ? 1.577 -5.459 -0.343 1.00 97.12 141 SER A C 1
ATOM 1143 O O . SER A 1 141 ? 1.218 -6.598 -0.049 1.00 97.12 141 SER A O 1
ATOM 1145 N N . LEU A 1 142 ? 1.466 -4.946 -1.564 1.00 95.50 142 LEU A N 1
ATOM 1146 C CA . LEU A 1 142 ? 0.846 -5.642 -2.683 1.00 95.50 142 LEU A CA 1
ATOM 1147 C C . LEU A 1 142 ? 1.549 -5.307 -3.996 1.00 95.50 142 LEU A C 1
ATOM 1149 O O . LEU A 1 142 ? 1.962 -4.174 -4.237 1.00 95.50 142 LEU A O 1
ATOM 1153 N N . ARG A 1 143 ? 1.681 -6.310 -4.858 1.00 93.12 143 ARG A N 1
ATOM 1154 C CA . ARG A 1 143 ? 2.202 -6.187 -6.227 1.00 93.12 143 ARG A CA 1
ATOM 1155 C C . ARG A 1 143 ? 1.217 -6.837 -7.183 1.00 93.12 143 ARG A C 1
ATOM 1157 O O . ARG A 1 143 ? 0.307 -7.526 -6.734 1.00 93.12 143 ARG A O 1
ATOM 1164 N N . HIS A 1 144 ? 1.438 -6.708 -8.483 1.00 90.50 144 HIS A N 1
ATOM 1165 C CA . HIS A 1 144 ? 0.730 -7.553 -9.443 1.00 90.50 144 HIS A CA 1
ATOM 1166 C C . HIS A 1 144 ? 0.927 -9.048 -9.107 1.00 90.50 144 HIS A C 1
ATOM 1168 O O . HIS A 1 144 ? 2.052 -9.478 -8.841 1.00 90.50 144 HIS A O 1
ATOM 1174 N N . GLU A 1 145 ? -0.150 -9.842 -9.120 1.00 85.38 145 GLU A N 1
ATOM 1175 C CA . GLU A 1 145 ? -0.107 -11.298 -8.854 1.00 85.38 145 GLU A CA 1
ATOM 1176 C C . GLU A 1 145 ? 0.610 -12.108 -9.931 1.00 85.38 145 GLU A C 1
ATOM 1178 O O . GLU A 1 145 ? 1.062 -13.228 -9.701 1.00 85.38 145 GLU A O 1
ATOM 1183 N N . LYS A 1 146 ? 0.738 -11.546 -11.128 1.00 70.25 146 LYS A N 1
ATOM 1184 C CA . LYS A 1 146 ? 1.513 -12.125 -12.218 1.00 70.25 146 LYS A CA 1
ATOM 1185 C C . LYS A 1 146 ? 2.516 -11.093 -12.694 1.00 70.25 146 LYS A C 1
ATOM 1187 O O . LYS A 1 146 ? 2.292 -9.892 -12.559 1.00 70.25 146 LYS A O 1
ATOM 1192 N N . ARG A 1 147 ? 3.609 -11.558 -13.310 1.00 57.94 147 ARG A N 1
ATOM 1193 C CA . ARG A 1 147 ? 4.399 -10.695 -14.192 1.00 57.94 147 ARG A CA 1
ATOM 1194 C C . ARG A 1 147 ? 3.454 -10.257 -15.301 1.00 57.94 147 ARG A C 1
ATOM 1196 O O . ARG A 1 147 ? 3.244 -11.004 -16.254 1.00 57.94 147 ARG A O 1
ATOM 1203 N N . ILE A 1 148 ? 2.849 -9.085 -15.161 1.00 53.22 148 ILE A N 1
ATOM 1204 C CA . ILE A 1 148 ? 2.201 -8.431 -16.283 1.00 53.22 148 ILE A CA 1
ATOM 1205 C C . ILE A 1 148 ? 3.353 -8.012 -17.175 1.00 53.22 148 ILE A C 1
ATOM 1207 O O . ILE A 1 148 ? 3.817 -6.889 -17.096 1.00 53.22 148 ILE A O 1
ATOM 1211 N N . PHE A 1 149 ? 3.863 -8.918 -18.008 1.00 46.81 149 PHE A N 1
ATOM 1212 C CA . PHE A 1 149 ? 4.511 -8.494 -19.236 1.00 46.81 149 PHE A CA 1
ATOM 1213 C C . PHE A 1 149 ? 3.403 -7.841 -20.052 1.00 46.81 149 PHE A C 1
ATOM 1215 O O . PHE A 1 149 ? 2.783 -8.474 -20.903 1.00 46.81 149 PHE A O 1
ATOM 1222 N N . SER A 1 150 ? 3.090 -6.589 -19.727 1.00 42.62 150 SER A N 1
ATOM 1223 C CA . SER A 1 150 ? 2.325 -5.726 -20.598 1.00 42.62 150 SER A CA 1
ATOM 1224 C C . SER A 1 150 ? 3.207 -5.560 -21.823 1.00 42.62 150 SER A C 1
ATOM 1226 O O . SER A 1 150 ? 4.029 -4.651 -21.898 1.00 42.62 150 SER A O 1
ATOM 1228 N N . ARG A 1 151 ? 3.066 -6.476 -22.784 1.00 39.34 151 ARG A N 1
ATOM 1229 C CA . ARG A 1 151 ? 3.288 -6.150 -24.183 1.00 39.34 151 ARG A CA 1
ATOM 1230 C C . ARG A 1 151 ? 2.245 -5.090 -24.522 1.00 39.34 151 ARG A C 1
ATOM 1232 O O . ARG A 1 151 ? 1.165 -5.403 -25.006 1.00 39.34 151 ARG A O 1
ATOM 1239 N N . ARG A 1 152 ? 2.567 -3.840 -24.221 1.00 35.91 152 ARG A N 1
ATOM 1240 C CA . ARG A 1 152 ? 2.223 -2.758 -25.127 1.00 35.91 152 ARG A CA 1
ATOM 1241 C C . ARG A 1 152 ? 3.490 -2.512 -25.930 1.00 35.91 152 ARG A C 1
ATOM 1243 O O . ARG A 1 152 ? 4.463 -1.981 -25.404 1.00 35.91 152 ARG A O 1
ATOM 1250 N N . ILE A 1 153 ? 3.482 -3.116 -27.118 1.00 38.19 153 ILE A N 1
ATOM 1251 C CA . ILE A 1 153 ? 4.274 -2.684 -28.272 1.00 38.19 153 ILE A CA 1
ATOM 1252 C C . ILE A 1 153 ? 3.851 -1.247 -28.574 1.00 38.19 153 ILE A C 1
ATOM 1254 O O . ILE A 1 153 ? 2.630 -0.987 -28.438 1.00 38.19 153 ILE A O 1
#